Protein AF-A0A1C6UR30-F1 (afdb_monomer_lite)

Radius of gyration: 23.74 Å; chains: 1; bounding box: 32×54×86 Å

Foldseek 3Di:
DDDDDDDDPDPDPVRVVVVVVVVVVVVVVVLVVCVVVLDPPADAPDDAFDKFWWWAFLVVRDTDPDTDQAAAFDGTFIWIATDPPPDDPDDLQKKKKWKAFPSSHTQDIDIDRDRVCRHVDTHTSHNHDTDGFGKMKIWMARDDPNDGNHTRHIDIGTHHD

Sequence (161 aa):
MPDRSEPGEAPTPVLVMRLLGLVAALVLLAAAVVAAVSWPTTPQRSTPLPIRFHAYDPATGRVSETPRSRFQGGQLVPAATVGARTVESGSRESVRARWHDATGYRTNSVDLSGLEELRTNPVPLSATSAAPPGNYQFVLAAVENDQVVEVLAWVHVKIER

pLDDT: mean 79.88, std 14.96, range [45.62, 96.06]

Organism: NCBI:txid47855

Structure (mmCIF, N/CA/C/O backbone):
data_AF-A0A1C6UR30-F1
#
_entry.id   AF-A0A1C6UR30-F1
#
loop_
_atom_site.group_PDB
_atom_site.id
_atom_site.type_symbol
_atom_site.label_atom_id
_atom_site.label_alt_id
_atom_site.label_comp_id
_atom_site.label_asym_id
_atom_site.label_entity_id
_atom_site.label_seq_id
_atom_site.pdbx_PDB_ins_code
_atom_site.Cartn_x
_atom_site.Cartn_y
_atom_site.Cartn_z
_atom_site.occupancy
_atom_site.B_iso_or_equiv
_atom_site.auth_seq_id
_atom_site.auth_comp_id
_atom_site.auth_asym_id
_atom_site.auth_atom_id
_atom_site.pdbx_PDB_model_num
ATOM 1 N N . MET A 1 1 ? -1.647 -32.016 -70.832 1.00 46.44 1 MET A N 1
ATOM 2 C CA . MET A 1 1 ? -0.348 -31.813 -70.155 1.00 46.44 1 MET A CA 1
ATOM 3 C C . MET A 1 1 ? -0.632 -31.145 -68.821 1.00 46.44 1 MET A C 1
ATOM 5 O O . MET A 1 1 ? -1.354 -30.157 -68.849 1.00 46.44 1 MET A O 1
ATOM 9 N N . PRO A 1 2 ? -0.188 -31.701 -67.683 1.00 45.62 2 PRO A N 1
ATOM 10 C CA . PRO A 1 2 ? -0.411 -31.095 -66.376 1.00 45.62 2 PRO A CA 1
ATOM 11 C C . PRO A 1 2 ? 0.610 -29.975 -66.150 1.00 45.62 2 PRO A C 1
ATOM 13 O O . PRO A 1 2 ? 1.811 -30.203 -66.296 1.00 45.62 2 PRO A O 1
ATOM 16 N N . ASP A 1 3 ? 0.120 -28.783 -65.824 1.00 50.50 3 ASP A N 1
ATOM 17 C CA . ASP A 1 3 ? 0.947 -27.668 -65.373 1.00 50.50 3 ASP A CA 1
ATOM 18 C C . ASP A 1 3 ? 1.288 -27.877 -63.892 1.00 50.50 3 ASP A C 1
ATOM 20 O O . ASP A 1 3 ? 0.424 -28.219 -63.078 1.00 50.50 3 ASP A O 1
ATOM 24 N N . ARG A 1 4 ? 2.581 -27.802 -63.578 1.00 53.47 4 ARG A N 1
ATOM 25 C CA . ARG A 1 4 ? 3.147 -28.116 -62.264 1.00 53.47 4 ARG A CA 1
ATOM 26 C C . ARG A 1 4 ? 2.902 -26.942 -61.328 1.00 53.47 4 ARG A C 1
ATOM 28 O O . ARG A 1 4 ? 3.363 -25.840 -61.589 1.00 53.47 4 ARG A O 1
ATOM 35 N N . SER A 1 5 ? 2.286 -27.227 -60.188 1.00 55.66 5 SER A N 1
ATOM 36 C CA . SER A 1 5 ? 2.331 -26.379 -59.001 1.00 55.66 5 SER A CA 1
ATOM 37 C C . SER A 1 5 ? 3.782 -26.011 -58.672 1.00 55.66 5 SER A C 1
ATOM 39 O O . SER A 1 5 ? 4.609 -26.902 -58.455 1.00 55.66 5 SER A O 1
ATOM 41 N N . GLU A 1 6 ? 4.095 -24.717 -58.627 1.00 54.59 6 GLU A N 1
ATOM 42 C CA . GLU A 1 6 ? 5.368 -24.247 -58.086 1.00 54.59 6 GLU A CA 1
ATOM 43 C C . GLU A 1 6 ? 5.458 -24.608 -56.592 1.00 54.59 6 GLU A C 1
ATOM 45 O O . GLU A 1 6 ? 4.493 -24.401 -55.845 1.00 54.59 6 GLU A O 1
ATOM 50 N N . PRO A 1 7 ? 6.586 -25.167 -56.122 1.00 53.34 7 PRO A N 1
ATOM 51 C CA . PRO A 1 7 ? 6.802 -25.365 -54.702 1.00 53.34 7 PRO A CA 1
ATOM 52 C C . PRO A 1 7 ? 7.045 -23.999 -54.060 1.00 53.34 7 PRO A C 1
ATOM 54 O O . PRO A 1 7 ? 8.036 -23.337 -54.358 1.00 53.34 7 PRO A O 1
ATOM 57 N N . GLY A 1 8 ? 6.132 -23.590 -53.175 1.00 53.97 8 GLY A N 1
ATOM 58 C CA . GLY A 1 8 ? 6.298 -22.407 -52.337 1.00 53.97 8 GLY A CA 1
ATOM 59 C C . GLY A 1 8 ? 7.648 -22.458 -51.629 1.00 53.97 8 GLY A C 1
ATOM 60 O O . GLY A 1 8 ? 7.920 -23.374 -50.852 1.00 53.97 8 GLY A O 1
ATOM 61 N N . GLU A 1 9 ? 8.503 -21.497 -51.961 1.00 56.34 9 GLU A N 1
ATOM 62 C CA . GLU A 1 9 ? 9.863 -21.382 -51.463 1.00 56.34 9 GLU A CA 1
ATOM 63 C C . GLU A 1 9 ? 9.824 -21.259 -49.934 1.00 56.34 9 GLU A C 1
ATOM 65 O O . GLU A 1 9 ? 9.361 -20.263 -49.373 1.00 56.34 9 GLU A O 1
ATOM 70 N N . ALA A 1 10 ? 10.240 -22.322 -49.239 1.00 61.56 10 ALA A N 1
ATOM 71 C CA . ALA A 1 10 ? 10.311 -22.310 -47.788 1.00 61.56 10 ALA A CA 1
ATOM 72 C C . ALA A 1 10 ? 11.318 -21.226 -47.366 1.00 61.56 10 ALA A C 1
ATOM 74 O O . ALA A 1 10 ? 12.450 -21.227 -47.864 1.00 61.56 10 ALA A O 1
ATOM 75 N N . PRO A 1 11 ? 10.945 -20.296 -46.466 1.00 58.47 11 PRO A N 1
ATOM 76 C CA . PRO A 1 11 ? 11.826 -19.206 -46.083 1.00 58.47 11 PRO A CA 1
ATOM 77 C C . PRO A 1 11 ? 13.125 -19.777 -45.518 1.00 58.47 11 PRO A C 1
ATOM 79 O O . PRO A 1 11 ? 13.119 -20.614 -44.613 1.00 58.47 11 PRO A O 1
ATOM 82 N N . THR A 1 12 ? 14.249 -19.331 -46.078 1.00 59.41 12 THR A N 1
ATOM 83 C CA . THR A 1 12 ? 15.579 -19.792 -45.676 1.00 59.41 12 THR A CA 1
ATOM 84 C C . THR A 1 12 ? 15.787 -19.592 -44.167 1.00 59.41 12 THR A C 1
ATOM 86 O O . THR A 1 12 ? 15.309 -18.605 -43.597 1.00 59.41 12 THR A O 1
ATOM 89 N N . PRO A 1 13 ? 16.516 -20.493 -43.481 1.00 65.31 13 PRO A N 1
ATOM 90 C CA . PRO A 1 13 ? 16.640 -20.489 -42.017 1.00 65.31 13 PRO A CA 1
ATOM 91 C C . PRO A 1 13 ? 17.178 -19.164 -41.452 1.00 65.31 13 PRO A C 1
ATOM 93 O O . PRO A 1 13 ? 16.820 -18.756 -40.350 1.00 65.31 13 PRO A O 1
ATOM 96 N N . VAL A 1 14 ? 17.973 -18.436 -42.241 1.00 68.94 14 VAL A N 1
ATOM 97 C CA . VAL A 1 14 ? 18.496 -17.106 -41.897 1.00 68.94 14 VAL A CA 1
ATOM 98 C C . VAL A 1 14 ? 17.384 -16.052 -41.821 1.00 68.94 14 VAL A C 1
ATOM 100 O O . VAL A 1 14 ? 17.426 -15.166 -40.967 1.00 68.94 14 VAL A O 1
ATOM 103 N N . LEU A 1 15 ? 16.372 -16.147 -42.686 1.00 69.62 15 LEU A N 1
ATOM 104 C CA . LEU A 1 15 ? 15.250 -15.211 -42.747 1.00 69.62 15 LEU A CA 1
ATOM 105 C C . LEU A 1 15 ? 14.295 -15.417 -41.562 1.00 69.62 15 LEU A C 1
ATOM 107 O O . LEU A 1 15 ? 13.875 -14.444 -40.939 1.00 69.62 15 LEU A O 1
ATOM 111 N N . VAL A 1 16 ? 14.062 -16.675 -41.172 1.00 70.00 16 VAL A N 1
ATOM 112 C CA . VAL A 1 16 ? 13.295 -17.044 -39.967 1.00 70.00 16 VAL A CA 1
ATOM 113 C C . VAL A 1 16 ? 13.993 -16.557 -38.693 1.00 70.00 16 VAL A C 1
ATOM 115 O O . VAL A 1 16 ? 13.359 -15.971 -37.817 1.00 70.00 16 VAL A O 1
ATOM 118 N N . MET A 1 17 ? 15.314 -16.729 -38.603 1.00 71.12 17 MET A N 1
ATOM 119 C CA . MET A 1 17 ? 16.102 -16.319 -37.436 1.00 71.12 17 MET A CA 1
ATOM 120 C C . MET A 1 17 ? 16.178 -14.789 -37.292 1.00 71.12 17 MET A C 1
ATOM 122 O O . MET A 1 17 ? 16.105 -14.268 -36.179 1.00 71.12 17 MET A O 1
ATOM 126 N N . ARG A 1 18 ? 16.238 -14.051 -38.411 1.00 70.00 18 ARG A N 1
ATOM 127 C CA . ARG A 1 18 ? 16.140 -12.579 -38.424 1.00 70.00 18 ARG A CA 1
ATOM 128 C C . ARG A 1 18 ? 14.760 -12.082 -37.994 1.00 70.00 18 ARG A C 1
ATOM 130 O O . ARG A 1 18 ? 14.687 -11.144 -37.206 1.00 70.00 18 ARG A O 1
ATOM 137 N N . LEU A 1 19 ? 13.687 -12.720 -38.464 1.00 73.94 19 LEU A N 1
ATOM 138 C CA . LEU A 1 19 ? 12.316 -12.404 -38.051 1.00 73.94 19 LEU A CA 1
ATOM 139 C C . LEU A 1 19 ? 12.109 -12.641 -36.552 1.00 73.94 19 LEU A C 1
ATOM 141 O O . LEU A 1 19 ? 11.591 -11.765 -35.866 1.00 73.94 19 LEU A O 1
ATOM 145 N N . LEU A 1 20 ? 12.585 -13.771 -36.024 1.00 74.56 20 LEU A N 1
ATOM 146 C CA . LEU A 1 20 ? 12.533 -14.066 -34.589 1.00 74.56 20 LEU A CA 1
ATOM 147 C C . LEU A 1 20 ? 13.324 -13.050 -33.757 1.00 74.56 20 LEU A C 1
ATOM 149 O O . LEU A 1 20 ? 12.820 -12.572 -32.743 1.00 74.56 20 LEU A O 1
ATOM 153 N N . GLY A 1 21 ? 14.527 -12.675 -34.200 1.00 74.06 21 GLY A N 1
ATOM 154 C CA . GLY A 1 21 ? 15.323 -11.642 -33.533 1.00 74.06 21 GLY A CA 1
ATOM 155 C C . GLY A 1 21 ? 14.623 -10.280 -33.507 1.00 74.06 21 GLY A C 1
ATOM 156 O O . GLY A 1 21 ? 14.648 -9.590 -32.490 1.00 74.06 21 GLY A O 1
ATOM 157 N N . LEU A 1 22 ? 13.946 -9.913 -34.597 1.00 82.94 22 LEU A N 1
ATOM 158 C CA . LEU A 1 22 ? 13.224 -8.646 -34.712 1.00 82.94 22 LEU A CA 1
ATOM 159 C C . LEU A 1 22 ? 11.949 -8.628 -33.854 1.00 82.94 22 LEU A C 1
ATOM 161 O O . LEU A 1 22 ? 11.670 -7.627 -33.196 1.00 82.94 22 LEU A O 1
ATOM 165 N N . VAL A 1 23 ? 11.224 -9.748 -33.784 1.00 79.56 23 VAL A N 1
ATOM 166 C CA . VAL A 1 23 ? 10.083 -9.915 -32.867 1.00 79.56 23 VAL A CA 1
ATOM 167 C C . VAL A 1 23 ? 10.544 -9.845 -31.411 1.00 79.56 23 VAL A C 1
ATOM 169 O O . VAL A 1 23 ? 9.945 -9.119 -30.623 1.00 79.56 23 VAL A O 1
ATOM 172 N N . ALA A 1 24 ? 11.635 -10.525 -31.046 1.00 76.56 24 ALA A N 1
ATOM 173 C CA . ALA A 1 24 ? 12.183 -10.462 -29.691 1.00 76.56 24 ALA A CA 1
ATOM 174 C C . ALA A 1 24 ? 12.611 -9.034 -29.309 1.00 76.56 24 ALA A C 1
ATOM 176 O O . ALA A 1 24 ? 12.309 -8.573 -28.208 1.00 76.56 24 ALA A O 1
ATOM 177 N N . ALA A 1 25 ? 13.251 -8.305 -30.228 1.00 74.94 25 ALA A N 1
ATOM 178 C CA . ALA A 1 25 ? 13.618 -6.907 -30.021 1.00 74.94 25 ALA A CA 1
ATOM 179 C C . ALA A 1 25 ? 12.387 -6.004 -29.838 1.00 74.94 25 ALA A C 1
ATOM 181 O O . ALA A 1 25 ? 12.383 -5.167 -28.938 1.00 74.94 25 ALA A O 1
ATOM 182 N N . LEU A 1 26 ? 11.330 -6.199 -30.634 1.00 78.12 26 LEU A N 1
ATOM 183 C CA . LEU A 1 26 ? 10.066 -5.466 -30.493 1.00 78.12 26 LEU A CA 1
ATOM 184 C C . LEU A 1 26 ? 9.377 -5.748 -29.158 1.00 78.12 26 LEU A C 1
ATOM 186 O O . LEU A 1 26 ? 8.891 -4.818 -28.522 1.00 78.12 26 LEU A O 1
ATOM 190 N N . VAL A 1 27 ? 9.365 -7.004 -28.708 1.00 77.00 27 VAL A N 1
ATOM 191 C CA . VAL A 1 27 ? 8.804 -7.377 -27.401 1.00 77.00 27 VAL A CA 1
ATOM 192 C C . VAL A 1 27 ? 9.601 -6.736 -26.266 1.00 77.00 27 VAL A C 1
ATOM 194 O O . VAL A 1 27 ? 9.004 -6.194 -25.339 1.00 77.00 27 VAL A O 1
ATOM 197 N N . LEU A 1 28 ? 10.935 -6.728 -26.350 1.00 69.94 28 LEU A N 1
ATOM 198 C CA . LEU A 1 28 ? 11.789 -6.058 -25.365 1.00 69.94 28 LEU A CA 1
ATOM 199 C C . LEU A 1 28 ? 11.576 -4.539 -25.350 1.00 69.94 28 LEU A C 1
ATOM 201 O O . LEU A 1 28 ? 11.501 -3.948 -24.277 1.00 69.94 28 LEU A O 1
ATOM 205 N N . LEU A 1 29 ? 11.426 -3.912 -26.519 1.00 72.25 29 LEU A N 1
ATOM 206 C CA . LEU A 1 29 ? 11.115 -2.485 -26.637 1.00 72.25 29 LEU A CA 1
ATOM 207 C C . LEU A 1 29 ? 9.734 -2.160 -26.067 1.00 72.25 29 LEU A C 1
ATOM 209 O O . LEU A 1 29 ? 9.604 -1.212 -25.300 1.00 72.25 29 LEU A O 1
ATOM 213 N N . ALA A 1 30 ? 8.718 -2.961 -26.382 1.00 66.50 30 ALA A N 1
ATOM 214 C CA . ALA A 1 30 ? 7.376 -2.789 -25.839 1.00 66.50 30 ALA A CA 1
ATOM 215 C C . ALA A 1 30 ? 7.362 -2.969 -24.313 1.00 66.50 30 ALA A C 1
ATOM 217 O O . ALA A 1 30 ? 6.770 -2.154 -23.612 1.00 66.50 30 ALA A O 1
ATOM 218 N N . ALA A 1 31 ? 8.069 -3.972 -23.784 1.00 60.84 31 ALA A N 1
ATOM 219 C CA . ALA A 1 31 ? 8.225 -4.173 -22.345 1.00 60.84 31 ALA A CA 1
ATOM 220 C C . ALA A 1 31 ? 8.959 -3.001 -21.672 1.00 60.84 31 ALA A C 1
ATOM 222 O O . ALA A 1 31 ? 8.532 -2.545 -20.614 1.00 60.84 31 ALA A O 1
ATOM 223 N N . ALA A 1 32 ? 10.017 -2.473 -22.293 1.00 58.53 32 ALA A N 1
ATOM 224 C CA . ALA A 1 32 ? 10.748 -1.316 -21.784 1.00 58.53 32 ALA A CA 1
ATOM 225 C C . ALA A 1 32 ? 9.895 -0.039 -21.805 1.00 58.53 32 ALA A C 1
ATOM 227 O O . ALA A 1 32 ? 9.929 0.732 -20.850 1.00 58.53 32 ALA A O 1
ATOM 228 N N . VAL A 1 33 ? 9.090 0.166 -22.852 1.00 57.97 33 VAL A N 1
ATOM 229 C CA . VAL A 1 33 ? 8.145 1.285 -22.929 1.00 57.97 33 VAL A CA 1
ATOM 230 C C . VAL A 1 33 ? 7.079 1.142 -21.852 1.00 57.97 33 VAL A C 1
ATOM 232 O O . VAL A 1 33 ? 6.911 2.069 -21.074 1.00 57.97 33 VAL A O 1
ATOM 235 N N . VAL A 1 34 ? 6.422 -0.017 -21.732 1.00 58.25 34 VAL A N 1
ATOM 236 C CA . VAL A 1 34 ? 5.422 -0.270 -20.680 1.00 58.25 34 VAL A CA 1
ATOM 237 C C . VAL A 1 34 ? 6.022 -0.033 -19.297 1.00 58.25 34 VAL A C 1
ATOM 239 O O . VAL A 1 34 ? 5.399 0.659 -18.497 1.00 58.25 34 VAL A O 1
ATOM 242 N N . ALA A 1 35 ? 7.240 -0.513 -19.036 1.00 56.69 35 ALA A N 1
ATOM 243 C CA . ALA A 1 35 ? 7.962 -0.252 -17.793 1.00 56.69 35 ALA A CA 1
ATOM 244 C C . ALA A 1 35 ? 8.285 1.240 -17.598 1.00 56.69 35 ALA A C 1
ATOM 246 O O . ALA A 1 35 ? 8.209 1.732 -16.485 1.00 56.69 35 ALA A O 1
ATOM 247 N N . ALA A 1 36 ? 8.598 1.993 -18.651 1.00 54.44 36 ALA A N 1
ATOM 248 C CA . ALA A 1 36 ? 8.883 3.422 -18.539 1.00 54.44 36 ALA A CA 1
ATOM 249 C C . ALA A 1 36 ? 7.625 4.273 -18.274 1.00 54.44 36 ALA A C 1
ATOM 251 O O . ALA A 1 36 ? 7.687 5.195 -17.468 1.00 54.44 36 ALA A O 1
ATOM 252 N N . VAL A 1 37 ? 6.481 3.972 -18.907 1.00 54.16 37 VAL A N 1
ATOM 253 C CA . VAL A 1 37 ? 5.220 4.725 -18.693 1.00 54.16 37 VAL A CA 1
ATOM 254 C C . VAL A 1 37 ? 4.439 4.291 -17.455 1.00 54.16 37 VAL A C 1
ATOM 256 O O . VAL A 1 37 ? 3.619 5.058 -16.958 1.00 54.16 37 VAL A O 1
ATOM 259 N N . SER A 1 38 ? 4.668 3.085 -16.936 1.00 52.53 38 SER A N 1
ATOM 260 C CA . SER A 1 38 ? 4.037 2.651 -15.679 1.00 52.53 38 SER A CA 1
ATOM 261 C C . SER A 1 38 ? 4.704 3.247 -14.439 1.00 52.53 38 SER A C 1
ATOM 263 O O . SER A 1 38 ? 4.151 3.157 -13.342 1.00 52.53 38 SER A O 1
ATOM 265 N N . TRP A 1 39 ? 5.848 3.909 -14.611 1.00 53.09 39 TRP A N 1
ATOM 266 C CA . TRP A 1 39 ? 6.539 4.609 -13.545 1.00 53.09 39 TRP A CA 1
ATOM 267 C C . TRP A 1 39 ? 6.217 6.097 -13.601 1.00 53.09 39 TRP A C 1
ATOM 269 O O . TRP A 1 39 ? 6.405 6.727 -14.642 1.00 53.09 39 TRP A O 1
ATOM 279 N N . PRO A 1 40 ? 5.760 6.709 -12.497 1.00 50.97 40 PRO A N 1
ATOM 280 C CA . PRO A 1 40 ? 5.688 8.153 -12.451 1.00 50.97 40 PRO A CA 1
ATOM 281 C C . PRO A 1 40 ? 7.119 8.681 -12.595 1.00 50.97 40 PRO A C 1
ATOM 283 O O . PRO A 1 40 ? 7.950 8.491 -11.711 1.00 50.97 40 PRO A O 1
ATOM 286 N N . THR A 1 41 ? 7.408 9.394 -13.683 1.00 57.22 41 THR A N 1
ATOM 287 C CA . THR A 1 41 ? 8.633 10.197 -13.875 1.00 57.22 41 THR A CA 1
ATOM 288 C C . THR A 1 41 ? 8.726 11.369 -12.886 1.00 57.22 41 THR A C 1
ATOM 290 O O . THR A 1 41 ? 9.458 12.334 -13.104 1.00 57.22 41 THR A O 1
ATOM 293 N N . THR A 1 42 ? 7.949 11.322 -11.806 1.00 62.41 42 THR A N 1
ATOM 294 C CA . THR A 1 42 ? 7.831 12.365 -10.808 1.00 62.41 42 THR A CA 1
ATOM 295 C C . THR A 1 42 ? 9.002 12.242 -9.834 1.00 62.41 42 THR A C 1
ATOM 297 O O . THR A 1 42 ? 9.126 11.226 -9.148 1.00 62.41 42 THR A O 1
ATOM 300 N N . PRO A 1 43 ? 9.872 13.259 -9.742 1.00 61.00 43 PRO A N 1
ATOM 301 C CA . PRO A 1 43 ? 10.982 13.230 -8.805 1.00 61.00 43 PRO A CA 1
ATOM 302 C C . PRO A 1 43 ? 10.462 13.206 -7.364 1.00 61.00 43 PRO A C 1
ATOM 304 O O . PRO A 1 43 ? 9.547 13.950 -7.002 1.00 61.00 43 PRO A O 1
ATOM 307 N N . GLN A 1 44 ? 11.085 12.383 -6.524 1.00 66.69 44 GLN A N 1
ATOM 308 C CA . GLN A 1 44 ? 10.949 12.484 -5.076 1.00 66.69 44 GLN A CA 1
ATOM 309 C C . GLN A 1 44 ? 11.712 13.735 -4.621 1.00 66.69 44 GLN A C 1
ATOM 311 O O . GLN A 1 44 ? 12.940 13.766 -4.689 1.00 66.69 44 GLN A O 1
ATOM 316 N N . ARG A 1 45 ? 10.993 14.799 -4.237 1.00 61.03 45 ARG A N 1
ATOM 317 C CA . ARG A 1 45 ? 11.599 16.083 -3.826 1.00 61.03 45 ARG A CA 1
ATOM 318 C C . ARG A 1 45 ? 11.717 16.224 -2.304 1.00 61.03 45 ARG A C 1
ATOM 320 O O . ARG A 1 45 ? 12.538 17.008 -1.838 1.00 61.03 45 ARG A O 1
ATOM 327 N N . SER A 1 46 ? 10.947 15.446 -1.543 1.00 62.81 46 SER A N 1
ATOM 328 C CA . SER A 1 46 ? 10.923 15.438 -0.078 1.00 62.81 46 SER A CA 1
ATOM 329 C C . SER A 1 46 ? 11.687 14.257 0.516 1.00 62.81 46 SER A C 1
ATOM 331 O O . SER A 1 46 ? 11.807 13.191 -0.093 1.00 62.81 46 SER A O 1
ATOM 333 N N . THR A 1 47 ? 12.121 14.419 1.768 1.00 69.44 47 THR A N 1
ATOM 334 C CA . THR A 1 47 ? 12.564 13.305 2.615 1.00 69.44 47 THR A CA 1
ATOM 335 C C . THR A 1 47 ? 11.486 12.210 2.634 1.00 69.44 47 THR A C 1
ATOM 337 O O . THR A 1 47 ? 10.328 12.533 2.913 1.00 69.44 47 THR A O 1
ATOM 340 N N . PRO A 1 48 ? 11.830 10.933 2.365 1.00 72.19 48 PRO A N 1
ATOM 341 C CA . PRO A 1 48 ? 10.858 9.847 2.357 1.00 72.19 48 PRO A CA 1
ATOM 342 C C . PRO A 1 48 ? 10.081 9.771 3.674 1.00 72.19 48 PRO A C 1
ATOM 344 O O . PRO A 1 48 ? 10.679 9.723 4.753 1.00 72.19 48 PRO A O 1
ATOM 347 N N . LEU A 1 49 ? 8.750 9.727 3.590 1.00 84.06 49 LEU A N 1
ATOM 348 C CA . LEU A 1 49 ? 7.915 9.573 4.779 1.00 84.06 49 LEU A CA 1
ATOM 349 C C . LEU A 1 49 ? 8.042 8.158 5.367 1.00 84.06 49 LEU A C 1
ATOM 351 O O . LEU A 1 49 ? 8.047 7.177 4.617 1.00 84.06 49 LEU A O 1
ATOM 355 N N . PRO A 1 50 ? 8.106 8.012 6.705 1.00 88.00 50 PRO A N 1
ATOM 356 C CA . PRO A 1 50 ? 8.189 6.704 7.338 1.00 88.00 50 PRO A CA 1
ATOM 357 C C . PRO A 1 50 ? 6.857 5.960 7.193 1.00 88.00 50 PRO A C 1
ATOM 359 O O . PRO A 1 50 ? 5.886 6.288 7.875 1.00 88.00 50 PRO A O 1
ATOM 362 N N . ILE A 1 51 ? 6.813 4.936 6.341 1.00 91.62 51 ILE A N 1
ATOM 363 C CA . ILE A 1 51 ? 5.647 4.055 6.199 1.00 91.62 51 ILE A CA 1
ATOM 364 C C . ILE A 1 51 ? 5.726 2.911 7.207 1.00 91.62 51 ILE A C 1
ATOM 366 O O . ILE A 1 51 ? 6.785 2.322 7.429 1.00 91.62 51 ILE A O 1
ATOM 370 N N . ARG A 1 52 ? 4.588 2.588 7.819 1.00 93.62 52 ARG A N 1
ATOM 371 C CA . ARG A 1 52 ? 4.409 1.417 8.680 1.00 93.62 52 ARG A CA 1
ATOM 372 C C . ARG A 1 52 ? 3.323 0.534 8.100 1.00 93.62 52 ARG A C 1
ATOM 374 O O . ARG A 1 52 ? 2.309 1.041 7.625 1.00 93.62 52 ARG A O 1
ATOM 381 N N . PHE A 1 53 ? 3.521 -0.774 8.187 1.00 94.88 53 PHE A N 1
ATOM 382 C CA . PHE A 1 53 ? 2.531 -1.741 7.742 1.00 94.88 53 PHE A CA 1
ATOM 383 C C . PHE A 1 53 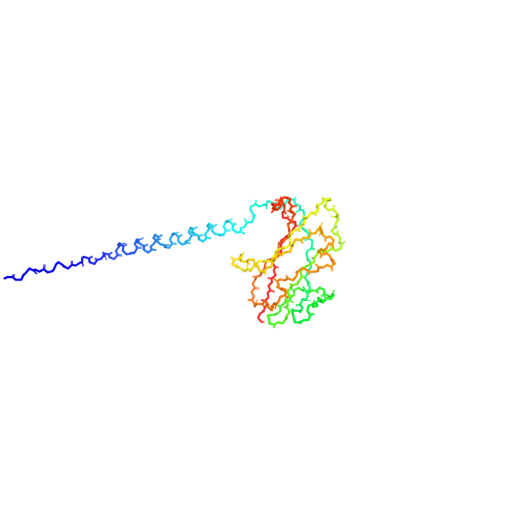? 1.848 -2.408 8.925 1.00 94.88 53 PHE A C 1
ATOM 385 O O . PHE A 1 53 ? 2.476 -2.682 9.943 1.00 94.88 53 PHE A O 1
ATOM 392 N N . HIS A 1 54 ? 0.570 -2.697 8.752 1.00 94.69 54 HIS A N 1
ATOM 393 C CA . HIS A 1 54 ? -0.280 -3.438 9.673 1.00 94.69 54 HIS A CA 1
ATOM 394 C C . HIS A 1 54 ? -0.889 -4.625 8.938 1.00 94.69 54 HIS A C 1
ATOM 396 O O . HIS A 1 54 ? -0.907 -4.656 7.708 1.00 94.69 54 HIS A O 1
ATOM 402 N N . ALA A 1 55 ? -1.387 -5.608 9.680 1.00 94.19 55 ALA A N 1
ATOM 403 C CA . ALA A 1 55 ? -2.163 -6.689 9.087 1.00 94.19 55 ALA A CA 1
ATOM 404 C C . ALA A 1 55 ? -3.619 -6.258 8.911 1.00 94.19 55 ALA A C 1
ATOM 406 O O . ALA A 1 55 ? -4.265 -5.904 9.892 1.00 94.19 55 ALA A O 1
ATOM 407 N N . TYR A 1 56 ? -4.119 -6.316 7.683 1.00 94.56 56 TYR A N 1
ATOM 408 C CA . TYR A 1 56 ? -5.531 -6.175 7.359 1.00 94.56 56 TYR A CA 1
ATOM 409 C C . TYR A 1 56 ? -6.131 -7.544 7.064 1.00 94.56 56 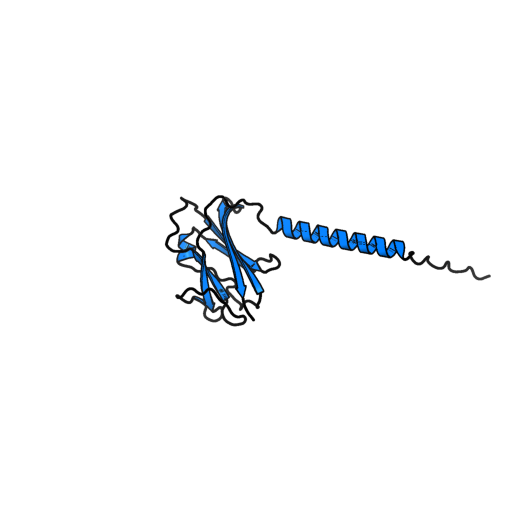TYR A C 1
ATOM 411 O O . TYR A 1 56 ? -5.569 -8.327 6.293 1.00 94.56 56 TYR A O 1
ATOM 419 N N . ASP A 1 57 ? -7.264 -7.817 7.695 1.00 92.50 57 ASP A N 1
ATOM 420 C CA . ASP A 1 57 ? -8.080 -8.992 7.440 1.00 92.50 57 ASP A CA 1
ATOM 421 C C . ASP A 1 57 ? -9.228 -8.610 6.488 1.00 92.50 57 ASP A C 1
ATOM 423 O O . ASP A 1 57 ? -10.174 -7.942 6.918 1.00 92.50 57 ASP A O 1
ATOM 427 N N . PRO A 1 58 ? -9.179 -9.026 5.208 1.00 90.25 58 PRO A N 1
ATOM 428 C CA . PRO A 1 58 ? -10.228 -8.714 4.242 1.00 90.25 58 PRO A CA 1
ATOM 429 C C . PRO A 1 58 ? -11.559 -9.415 4.552 1.00 90.25 58 PRO A C 1
ATOM 431 O O . PRO A 1 58 ? -12.593 -8.970 4.065 1.00 90.25 58 PRO A O 1
ATOM 434 N N . ALA A 1 59 ? -11.571 -10.483 5.361 1.00 89.69 59 ALA A N 1
ATOM 435 C CA . ALA A 1 59 ? -12.807 -11.172 5.731 1.00 89.69 59 ALA A CA 1
ATOM 436 C C . ALA A 1 59 ? -13.610 -10.395 6.783 1.00 89.69 59 ALA A C 1
ATOM 438 O O . ALA A 1 59 ? -14.840 -10.434 6.777 1.00 89.69 59 ALA A O 1
ATOM 439 N N . THR A 1 60 ? -12.926 -9.687 7.687 1.00 90.81 60 THR A N 1
ATOM 440 C CA . THR A 1 60 ? -13.564 -8.917 8.769 1.00 90.81 60 THR A CA 1
ATOM 441 C C . THR A 1 60 ? -13.493 -7.404 8.574 1.00 90.81 60 THR A C 1
ATOM 443 O O . THR A 1 60 ? -14.149 -6.664 9.307 1.00 90.81 60 THR A O 1
ATOM 446 N N . GLY A 1 61 ? -12.700 -6.929 7.611 1.00 90.12 61 GLY A N 1
ATOM 447 C CA . GLY A 1 61 ? -12.454 -5.509 7.372 1.00 90.12 61 GLY A CA 1
ATOM 448 C C . GLY A 1 61 ? -11.643 -4.832 8.479 1.00 90.12 61 GLY A C 1
ATOM 449 O O . GLY A 1 61 ? -11.686 -3.609 8.603 1.00 90.12 61 GLY A O 1
ATOM 450 N N . ARG A 1 62 ? -10.932 -5.599 9.315 1.00 91.81 62 ARG A N 1
ATOM 451 C CA . ARG A 1 62 ? -10.216 -5.080 10.489 1.00 91.81 62 ARG A CA 1
ATOM 452 C C . ARG A 1 62 ? -8.725 -4.938 10.234 1.00 91.81 62 ARG A C 1
ATOM 454 O O . ARG A 1 62 ? -8.114 -5.765 9.561 1.00 91.81 62 ARG A O 1
ATOM 461 N N . VAL A 1 63 ? -8.134 -3.913 10.842 1.00 92.75 63 VAL A N 1
ATOM 462 C CA . VAL A 1 63 ? -6.685 -3.703 10.866 1.00 92.75 63 VAL A CA 1
ATOM 463 C C . VAL A 1 63 ? -6.150 -4.016 12.262 1.00 92.75 63 VAL A C 1
ATOM 465 O O . VAL A 1 63 ? -6.706 -3.579 13.265 1.00 92.75 63 VAL A O 1
ATOM 468 N N . SER A 1 64 ? -5.063 -4.777 12.325 1.00 92.31 64 SER A N 1
ATOM 469 C CA . SER A 1 64 ? -4.286 -5.004 13.544 1.00 92.31 64 SER A CA 1
ATOM 470 C C . SER A 1 64 ? -3.647 -3.702 14.019 1.00 92.31 64 SER A C 1
ATOM 472 O O . SER A 1 64 ? -2.936 -3.061 13.255 1.00 92.31 64 SER A O 1
ATOM 474 N N . GLU A 1 65 ? -3.796 -3.372 15.299 1.00 87.00 65 GLU A N 1
ATOM 475 C CA . GLU A 1 65 ? -3.178 -2.179 15.902 1.00 87.00 65 GLU A CA 1
ATOM 476 C C . GLU A 1 65 ? -1.646 -2.266 15.979 1.00 87.00 65 GLU A C 1
ATOM 478 O O . GLU A 1 65 ? -0.950 -1.252 16.038 1.00 87.00 65 GLU A O 1
ATOM 483 N N . THR A 1 66 ? -1.101 -3.486 15.997 1.00 89.00 66 THR A N 1
ATOM 484 C CA . THR A 1 66 ? 0.346 -3.708 16.064 1.00 89.00 66 THR A CA 1
ATOM 485 C C . THR A 1 66 ? 0.955 -3.718 14.659 1.00 89.00 66 THR A C 1
ATOM 487 O O . THR A 1 66 ? 0.575 -4.579 13.851 1.00 89.00 66 THR A O 1
ATOM 490 N N . PRO A 1 67 ? 1.945 -2.844 14.375 1.00 90.88 67 PRO A N 1
ATOM 491 C CA . PRO A 1 67 ? 2.672 -2.872 13.117 1.00 90.88 67 PRO A CA 1
ATOM 492 C C . PRO A 1 67 ? 3.410 -4.195 12.900 1.00 90.88 67 PRO A C 1
ATOM 494 O O . PRO A 1 67 ? 3.957 -4.791 13.830 1.00 90.88 67 PRO A O 1
ATOM 497 N N . ARG A 1 68 ? 3.485 -4.627 11.644 1.00 91.19 68 ARG A N 1
ATOM 498 C CA . ARG A 1 68 ? 4.176 -5.840 11.205 1.00 91.19 68 ARG A CA 1
ATOM 499 C C . ARG A 1 68 ? 5.074 -5.552 10.012 1.00 91.19 68 ARG A C 1
ATOM 501 O O . ARG A 1 68 ? 4.758 -4.736 9.157 1.00 91.19 68 ARG A O 1
ATOM 508 N N . SER A 1 69 ? 6.197 -6.259 9.948 1.00 87.19 69 SER A N 1
ATOM 509 C CA . SER A 1 69 ? 7.161 -6.177 8.843 1.00 87.19 69 SER A CA 1
ATOM 510 C C . SER A 1 69 ? 7.165 -7.414 7.945 1.00 87.19 69 SER A C 1
ATOM 512 O O . SER A 1 69 ? 7.786 -7.391 6.886 1.00 87.19 69 SER A O 1
ATOM 514 N N . ARG A 1 70 ? 6.487 -8.492 8.357 1.00 89.69 70 ARG A N 1
ATOM 515 C CA . ARG A 1 70 ? 6.401 -9.755 7.618 1.00 89.69 70 ARG A CA 1
ATOM 516 C C . ARG A 1 70 ? 4.950 -10.168 7.437 1.00 89.69 70 ARG A C 1
ATOM 518 O O . ARG A 1 70 ? 4.152 -10.066 8.370 1.00 89.69 70 ARG A O 1
ATOM 525 N N . PHE A 1 71 ? 4.651 -10.652 6.239 1.00 91.88 71 PHE A N 1
ATOM 526 C CA . PHE A 1 71 ? 3.324 -11.067 5.807 1.00 91.88 71 PHE A CA 1
ATOM 527 C C . PHE A 1 71 ? 3.445 -12.421 5.122 1.00 91.88 71 PHE A C 1
ATOM 529 O O . PHE A 1 71 ? 4.357 -12.612 4.325 1.00 91.88 71 PHE A O 1
ATOM 536 N N . GLN A 1 72 ? 2.538 -13.339 5.436 1.00 88.94 72 GLN A N 1
ATOM 537 C CA . GLN A 1 72 ? 2.431 -14.648 4.793 1.00 88.94 72 GLN A CA 1
ATOM 538 C C . GLN A 1 72 ? 1.176 -14.670 3.926 1.00 88.94 72 GLN A C 1
ATOM 540 O O . GLN A 1 72 ? 0.168 -14.048 4.272 1.00 88.94 72 GLN A O 1
ATOM 545 N N . GLY A 1 73 ? 1.251 -15.354 2.789 1.00 81.44 73 GLY A N 1
ATOM 546 C CA . GLY A 1 73 ? 0.146 -15.443 1.848 1.00 81.44 73 GLY A CA 1
ATOM 547 C C . GLY A 1 73 ? -1.086 -16.121 2.444 1.00 81.44 73 GLY A C 1
ATOM 548 O O . GLY A 1 73 ? -0.995 -17.005 3.290 1.00 81.44 73 GLY A O 1
ATOM 549 N N . GLY A 1 74 ? -2.258 -15.722 1.949 1.00 71.56 74 GLY A N 1
ATOM 550 C CA . GLY A 1 74 ? -3.495 -16.485 2.126 1.00 71.56 74 GLY A CA 1
ATOM 551 C C . GLY A 1 74 ? -4.421 -16.073 3.272 1.00 71.56 74 GLY A C 1
ATOM 552 O O . GLY A 1 74 ? -5.523 -16.607 3.324 1.00 71.56 74 GLY A O 1
ATOM 553 N N . GLN A 1 75 ? -4.055 -15.128 4.148 1.00 73.38 75 GLN A N 1
ATOM 554 C CA . GLN A 1 75 ? -4.969 -14.683 5.221 1.00 73.38 75 GLN A CA 1
ATOM 555 C C . GLN A 1 75 ? -4.948 -13.179 5.497 1.00 73.38 75 GLN A C 1
ATOM 557 O O . GLN A 1 75 ? -6.000 -12.550 5.514 1.00 73.38 75 GLN A O 1
ATOM 562 N N . LEU A 1 76 ? -3.772 -12.589 5.700 1.00 87.44 76 LEU A N 1
ATOM 563 C CA . LEU A 1 76 ? -3.643 -11.182 6.078 1.00 87.44 76 LEU A CA 1
ATOM 564 C C . LEU A 1 76 ? -2.879 -10.431 5.001 1.00 87.44 76 LEU A C 1
ATOM 566 O O . LEU A 1 76 ? -1.850 -10.908 4.522 1.00 87.44 76 LEU A O 1
ATOM 570 N N . VAL A 1 77 ? -3.353 -9.241 4.652 1.00 92.75 77 VAL A N 1
ATOM 571 C CA . VAL A 1 77 ? -2.677 -8.387 3.675 1.00 92.75 77 VAL A CA 1
ATOM 572 C C . VAL A 1 77 ? -2.049 -7.173 4.355 1.00 92.75 77 VAL A C 1
ATOM 574 O O . VAL A 1 77 ? -2.554 -6.698 5.373 1.00 92.75 77 VAL A O 1
ATOM 577 N N . PRO A 1 78 ? -0.933 -6.658 3.823 1.00 95.44 78 PRO A N 1
ATOM 578 C CA . PRO A 1 78 ? -0.356 -5.406 4.285 1.00 95.44 78 PRO A CA 1
ATOM 579 C C . PRO A 1 78 ? -1.350 -4.246 4.164 1.00 95.44 78 PRO A C 1
ATOM 581 O O . PRO A 1 78 ? -1.963 -4.064 3.114 1.00 95.44 78 PRO A O 1
ATOM 584 N N . ALA A 1 79 ? -1.453 -3.423 5.205 1.00 96.06 79 ALA A N 1
ATOM 585 C CA . ALA A 1 79 ? -2.097 -2.113 5.162 1.00 96.06 79 ALA A CA 1
ATOM 586 C C . ALA A 1 79 ? -1.133 -1.022 5.613 1.00 96.06 79 ALA A C 1
ATOM 588 O O . ALA A 1 79 ? -0.516 -1.129 6.672 1.00 96.06 79 ALA A O 1
ATOM 589 N N . ALA A 1 80 ? -0.972 0.005 4.786 1.00 95.56 80 ALA A N 1
ATOM 590 C CA . ALA A 1 80 ? 0.018 1.051 4.983 1.00 95.56 80 ALA A CA 1
ATOM 591 C C . ALA A 1 80 ? -0.547 2.220 5.794 1.00 95.56 80 ALA A C 1
ATOM 593 O O . ALA A 1 80 ? -1.673 2.653 5.581 1.00 95.56 80 ALA A O 1
ATOM 594 N N . THR A 1 81 ? 0.284 2.756 6.680 1.00 93.75 81 THR A N 1
ATOM 595 C CA . THR A 1 81 ? 0.070 4.006 7.423 1.00 93.75 81 THR A CA 1
ATOM 596 C C . THR A 1 81 ? 1.334 4.849 7.360 1.00 93.75 81 THR A C 1
ATOM 598 O O . THR A 1 81 ? 2.424 4.325 7.112 1.00 93.75 81 THR A O 1
ATOM 601 N N . VAL A 1 82 ? 1.219 6.146 7.635 1.00 89.81 82 VAL A N 1
ATOM 602 C CA . VAL A 1 82 ? 2.379 7.025 7.829 1.00 89.81 82 VAL A CA 1
ATOM 603 C C . VAL A 1 82 ? 2.691 7.194 9.321 1.00 89.81 82 VAL A C 1
ATOM 605 O O . VAL A 1 82 ? 1.803 7.241 10.168 1.00 89.81 82 VAL A O 1
ATOM 608 N N . GLY A 1 83 ? 3.976 7.231 9.675 1.00 79.06 83 GLY A N 1
ATOM 609 C CA . GLY A 1 83 ? 4.436 7.315 11.059 1.00 79.06 83 GLY A CA 1
ATOM 610 C C . GLY A 1 83 ? 4.122 8.650 11.749 1.00 79.06 83 GLY A C 1
ATOM 611 O O . GLY A 1 83 ? 4.170 9.714 11.142 1.00 79.06 83 GLY A O 1
ATOM 612 N N . ALA A 1 84 ? 3.905 8.587 13.069 1.00 60.12 84 ALA A N 1
ATOM 613 C CA . ALA A 1 84 ? 3.449 9.697 13.915 1.00 60.12 84 ALA A CA 1
ATOM 614 C C . ALA A 1 84 ? 4.356 10.953 13.952 1.00 60.12 84 ALA A C 1
ATOM 616 O O . ALA A 1 84 ? 3.895 12.026 14.326 1.00 60.12 84 ALA A O 1
ATOM 617 N N . ARG A 1 85 ? 5.637 10.850 13.567 1.00 59.34 85 ARG A N 1
ATOM 618 C CA . ARG A 1 85 ? 6.613 11.96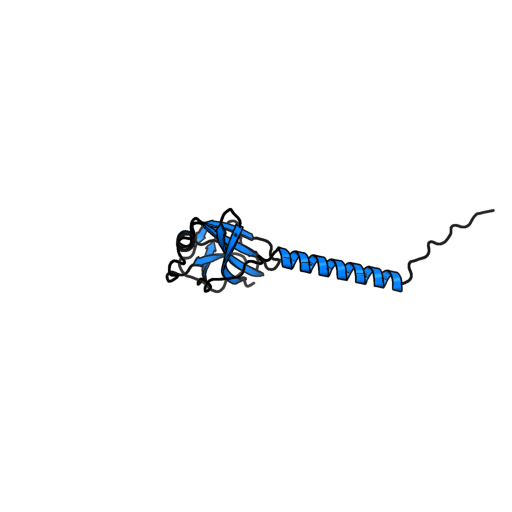0 13.635 1.00 59.34 85 ARG A CA 1
ATOM 619 C C . ARG A 1 85 ? 6.827 12.700 12.318 1.00 59.34 85 ARG A C 1
ATOM 621 O O . ARG A 1 85 ? 7.743 13.511 12.222 1.00 59.34 85 ARG A O 1
ATOM 628 N N . THR A 1 86 ? 6.015 12.423 11.307 1.00 57.25 86 THR A N 1
ATOM 629 C CA . THR A 1 86 ? 6.057 13.183 10.063 1.00 57.25 86 THR A CA 1
ATOM 630 C C . THR A 1 86 ? 5.589 14.607 10.349 1.00 57.25 86 THR A C 1
ATOM 632 O O . THR A 1 86 ? 4.401 14.827 10.581 1.00 57.25 86 THR A O 1
ATOM 635 N N . VAL A 1 87 ? 6.536 15.543 10.421 1.00 49.88 87 VAL A N 1
ATOM 636 C CA . VAL A 1 87 ? 6.269 16.982 10.512 1.00 49.88 87 VAL A CA 1
ATOM 637 C C . VAL A 1 87 ? 5.531 17.388 9.243 1.00 49.88 87 VAL A C 1
ATOM 639 O O . VAL A 1 87 ? 5.900 16.923 8.164 1.00 49.88 87 VAL A O 1
ATOM 642 N N . GLU A 1 88 ? 4.482 18.197 9.396 1.00 56.34 88 GLU A N 1
ATOM 643 C CA . GLU A 1 88 ? 3.674 18.774 8.321 1.00 56.34 88 GLU A CA 1
ATOM 644 C C . GLU A 1 88 ? 4.571 19.274 7.179 1.00 56.34 88 GLU A C 1
ATOM 646 O O . GLU A 1 88 ? 5.127 20.370 7.217 1.00 56.34 88 GLU A O 1
ATOM 651 N N . SER A 1 89 ? 4.738 18.452 6.142 1.00 48.47 89 SER A N 1
ATOM 652 C CA . SER A 1 89 ? 5.177 18.947 4.845 1.00 48.47 89 SER A CA 1
ATOM 653 C C . SER A 1 89 ? 3.971 19.721 4.332 1.00 48.47 89 SER A C 1
ATOM 655 O O . SER A 1 89 ? 2.949 19.116 4.011 1.00 48.47 89 SER A O 1
ATOM 657 N N . GLY A 1 90 ? 4.042 21.045 4.479 1.00 48.94 90 GLY A N 1
ATOM 658 C CA . GLY A 1 90 ? 2.886 21.927 4.593 1.00 48.94 90 GLY A CA 1
ATOM 659 C C . GLY A 1 90 ? 1.758 21.679 3.595 1.00 48.94 90 GLY A C 1
ATOM 660 O O . GLY A 1 90 ? 1.999 21.360 2.438 1.00 48.94 90 GLY A O 1
ATOM 661 N N . SER A 1 91 ? 0.524 21.895 4.060 1.00 50.34 91 SER A N 1
ATOM 662 C CA . SER A 1 91 ? -0.612 22.336 3.235 1.00 50.34 91 SER A CA 1
ATOM 663 C C . SER A 1 91 ? -0.903 21.532 1.953 1.00 50.34 91 SER A C 1
ATOM 665 O O . SER A 1 91 ? -1.451 22.077 0.997 1.00 50.34 91 SER A O 1
ATOM 667 N N . ARG A 1 92 ? -0.542 20.249 1.866 1.00 60.97 92 ARG A N 1
ATOM 668 C CA . ARG A 1 92 ? -0.906 19.437 0.698 1.00 60.97 92 ARG A CA 1
ATOM 669 C C . ARG A 1 92 ? -2.308 18.889 0.893 1.00 60.97 92 ARG A C 1
ATOM 671 O O . ARG A 1 92 ? -2.498 17.915 1.613 1.00 60.97 92 ARG A O 1
ATOM 678 N N . GLU A 1 93 ? -3.259 19.562 0.252 1.00 67.88 93 GLU A N 1
ATOM 679 C CA . GLU A 1 93 ? -4.707 19.345 0.374 1.00 67.88 93 GLU A CA 1
ATOM 680 C C . GLU A 1 93 ? -5.186 17.999 -0.186 1.00 67.88 93 GLU A C 1
ATOM 682 O O . GLU A 1 93 ? -6.313 17.592 0.078 1.00 67.88 93 GLU A O 1
ATOM 687 N N . SER A 1 94 ? -4.353 17.284 -0.951 1.00 87.38 94 SER A N 1
ATOM 688 C CA . SER A 1 94 ? -4.683 15.924 -1.365 1.00 87.38 94 SER A CA 1
ATOM 689 C C . SER A 1 94 ? -3.450 15.050 -1.561 1.00 87.38 94 SER A C 1
ATOM 691 O O . SER A 1 94 ? -2.417 15.467 -2.103 1.00 87.38 94 SER A O 1
ATOM 693 N N . VAL A 1 95 ? -3.559 13.807 -1.104 1.00 90.69 95 VAL A N 1
ATOM 694 C CA . VAL A 1 95 ? -2.557 12.769 -1.327 1.00 90.69 95 VAL A CA 1
ATOM 695 C C . VAL A 1 95 ? -3.231 11.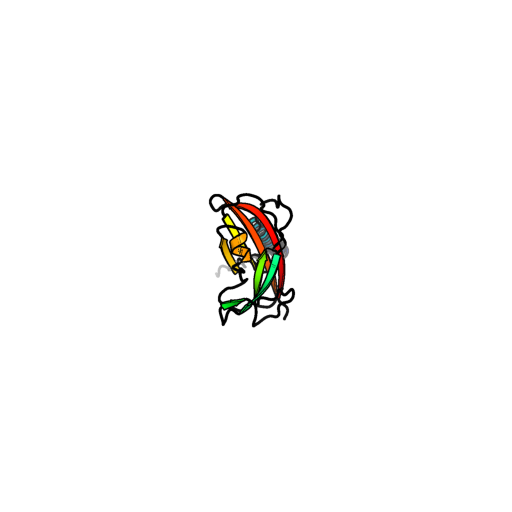517 -1.860 1.00 90.69 95 VAL A C 1
ATOM 697 O O . VAL A 1 95 ? -4.397 11.249 -1.598 1.00 90.69 95 VAL A O 1
ATOM 700 N N . ARG A 1 96 ? -2.484 10.726 -2.615 1.00 93.50 96 ARG A N 1
ATOM 701 C CA . ARG A 1 96 ? -2.959 9.489 -3.219 1.00 93.50 96 ARG A CA 1
ATOM 702 C C . ARG A 1 96 ? -2.060 8.344 -2.803 1.00 93.50 96 ARG A C 1
ATOM 704 O O . ARG A 1 96 ? -0.851 8.371 -3.046 1.00 93.50 96 ARG A O 1
ATOM 711 N N . ALA A 1 97 ? -2.668 7.340 -2.189 1.00 94.56 97 ALA A N 1
ATOM 712 C CA . ALA A 1 97 ? -2.030 6.095 -1.801 1.00 94.56 97 ALA A CA 1
ATOM 713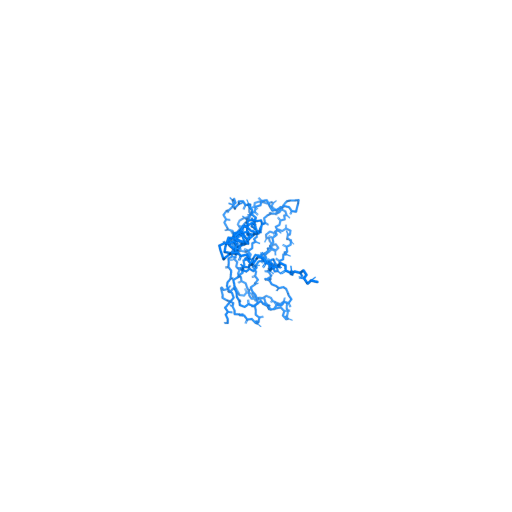 C C . ALA A 1 97 ? -2.315 5.033 -2.867 1.00 94.56 97 ALA A C 1
ATOM 715 O O . ALA A 1 97 ? -3.469 4.796 -3.221 1.00 94.56 97 ALA A O 1
ATOM 716 N N . ARG A 1 98 ? -1.275 4.390 -3.395 1.00 95.12 98 ARG A N 1
ATOM 717 C CA . ARG A 1 98 ? -1.384 3.348 -4.422 1.00 95.12 98 ARG A CA 1
ATOM 718 C C . ARG A 1 98 ? -0.614 2.107 -4.023 1.00 95.12 98 ARG A C 1
ATOM 720 O O . ARG A 1 98 ? 0.482 2.192 -3.474 1.00 95.12 98 ARG A O 1
ATOM 727 N N . TRP A 1 99 ? -1.181 0.965 -4.376 1.00 95.62 99 TRP A N 1
ATOM 728 C CA . TRP A 1 99 ? -0.526 -0.327 -4.311 1.00 95.62 99 TRP A CA 1
ATOM 729 C C . TRP A 1 99 ? -0.346 -0.892 -5.711 1.00 95.62 99 TRP A C 1
ATOM 731 O O . TRP A 1 99 ? -1.264 -0.835 -6.531 1.00 95.62 99 TRP A O 1
ATOM 741 N N . HIS A 1 100 ? 0.833 -1.445 -5.963 1.00 93.62 100 HIS A N 1
ATOM 742 C CA . HIS A 1 100 ? 1.184 -2.113 -7.207 1.00 93.62 100 HIS A CA 1
ATOM 743 C C . HIS A 1 100 ? 1.754 -3.501 -6.919 1.00 93.62 100 HIS A C 1
ATOM 745 O O . HIS A 1 100 ? 2.424 -3.707 -5.904 1.00 93.62 100 HIS A O 1
ATOM 751 N N . ASP A 1 101 ? 1.498 -4.450 -7.810 1.00 92.19 101 ASP A N 1
ATOM 752 C CA . ASP A 1 101 ? 2.166 -5.748 -7.799 1.00 92.19 101 ASP A CA 1
ATOM 753 C C . ASP A 1 101 ? 3.547 -5.690 -8.479 1.00 92.19 101 ASP A C 1
ATOM 755 O O . ASP A 1 101 ? 3.999 -4.646 -8.954 1.00 92.19 101 ASP A O 1
ATOM 759 N N . ALA A 1 102 ? 4.234 -6.833 -8.534 1.00 87.81 102 ALA A N 1
ATOM 760 C CA . ALA A 1 102 ? 5.559 -6.952 -9.141 1.00 87.81 102 ALA A CA 1
ATOM 761 C C . ALA A 1 102 ? 5.595 -6.644 -10.652 1.00 87.81 102 ALA A C 1
ATOM 763 O O . ALA A 1 102 ? 6.674 -6.408 -11.191 1.00 87.81 102 ALA A O 1
ATOM 764 N N . THR A 1 103 ? 4.447 -6.664 -11.335 1.00 86.69 103 THR A N 1
ATOM 765 C CA . THR A 1 103 ? 4.318 -6.311 -12.758 1.00 86.69 103 THR A CA 1
ATOM 766 C C . THR A 1 103 ? 3.996 -4.829 -12.966 1.00 86.69 103 THR A C 1
ATOM 768 O O . THR A 1 103 ? 3.936 -4.367 -14.102 1.00 86.69 103 THR A O 1
ATOM 771 N N . GLY A 1 104 ? 3.804 -4.075 -11.877 1.00 82.50 104 GLY A N 1
ATOM 772 C CA . GLY A 1 104 ? 3.386 -2.676 -11.899 1.00 82.50 104 GLY A CA 1
ATOM 773 C C . GLY A 1 104 ? 1.870 -2.493 -11.983 1.00 82.50 104 GLY A C 1
ATOM 774 O O . GLY A 1 104 ? 1.393 -1.353 -11.973 1.00 82.50 104 GLY A O 1
ATOM 775 N N . TYR A 1 105 ? 1.090 -3.580 -12.022 1.00 87.25 105 TYR A N 1
ATOM 776 C CA . TYR A 1 105 ? -0.364 -3.490 -12.053 1.00 87.25 105 TYR A CA 1
ATOM 777 C C . TYR A 1 105 ? -0.886 -2.955 -10.722 1.00 87.25 105 TYR A C 1
ATOM 779 O O . TYR A 1 105 ? -0.483 -3.396 -9.645 1.00 87.25 105 TYR A O 1
ATOM 787 N N . ARG A 1 106 ? -1.794 -1.982 -10.798 1.00 90.81 106 ARG A N 1
ATOM 788 C CA . ARG A 1 106 ? -2.351 -1.312 -9.625 1.00 90.81 106 ARG A CA 1
ATOM 789 C C . ARG A 1 106 ? -3.380 -2.208 -8.942 1.00 90.81 106 ARG A C 1
ATOM 791 O O . ARG A 1 106 ? -4.461 -2.416 -9.485 1.00 90.81 106 ARG A O 1
ATOM 798 N N . THR A 1 107 ? -3.075 -2.672 -7.735 1.00 90.88 107 THR A N 1
ATOM 799 C CA . THR A 1 107 ? -3.974 -3.527 -6.944 1.00 90.88 107 THR A CA 1
ATOM 800 C C . THR A 1 107 ? -4.966 -2.719 -6.114 1.00 90.88 107 THR A C 1
ATOM 802 O O . THR A 1 107 ? -6.085 -3.171 -5.897 1.00 90.88 107 THR A O 1
ATOM 805 N N . ASN A 1 108 ? -4.583 -1.518 -5.665 1.00 94.25 108 ASN A N 1
ATOM 806 C CA . ASN A 1 108 ? -5.473 -0.602 -4.954 1.00 94.25 108 ASN A CA 1
ATOM 807 C C . ASN A 1 108 ? -5.036 0.863 -5.130 1.00 94.25 108 ASN A C 1
ATOM 809 O O . ASN A 1 108 ? -3.864 1.150 -5.385 1.00 94.25 108 ASN A O 1
ATOM 813 N N . SER A 1 109 ? -5.981 1.794 -5.006 1.00 94.38 109 SER A N 1
ATOM 814 C CA . SER A 1 109 ? -5.756 3.239 -5.069 1.00 94.38 109 SER A CA 1
ATOM 815 C C . SER A 1 109 ? -6.782 3.951 -4.205 1.00 94.38 109 SER A C 1
ATOM 817 O O . SER A 1 109 ? -7.976 3.727 -4.382 1.00 94.38 109 SER A O 1
ATOM 819 N N . VAL A 1 110 ? -6.325 4.836 -3.328 1.00 94.94 110 VAL A N 1
ATOM 820 C CA . VAL A 1 110 ? -7.193 5.639 -2.464 1.00 94.94 110 VAL A CA 1
ATOM 821 C C . VAL A 1 110 ? -6.740 7.091 -2.519 1.00 94.94 110 VAL A C 1
ATOM 823 O O . VAL A 1 110 ? -5.553 7.380 -2.339 1.00 94.94 110 VAL A O 1
ATOM 826 N N . ASP A 1 111 ? -7.696 7.976 -2.782 1.00 93.81 111 ASP A N 1
ATOM 827 C CA . ASP A 1 111 ? -7.520 9.421 -2.689 1.00 93.81 111 ASP A CA 1
ATOM 828 C C . ASP A 1 111 ? -7.873 9.856 -1.278 1.00 93.81 111 ASP A C 1
ATOM 830 O O . ASP A 1 111 ? -8.907 9.463 -0.746 1.00 93.81 111 ASP A O 1
ATOM 834 N N . LEU A 1 112 ? -6.977 10.625 -0.678 1.00 91.94 112 LEU A N 1
ATOM 835 C CA . LEU A 1 112 ? -7.043 11.042 0.709 1.00 91.94 112 LEU A CA 1
ATOM 836 C C . LEU A 1 112 ? -6.992 12.566 0.757 1.00 91.94 112 LEU A C 1
ATOM 838 O O . LEU A 1 112 ? -6.219 13.195 0.025 1.00 91.94 112 LEU A O 1
ATOM 842 N N . SER A 1 113 ? -7.748 13.160 1.674 1.00 89.06 113 SER A N 1
ATOM 843 C CA . SER A 1 113 ? -7.737 14.608 1.903 1.00 89.06 113 SER A CA 1
ATOM 844 C C . SER A 1 113 ? -6.418 15.098 2.511 1.00 89.06 113 SER A C 1
ATOM 846 O O . SER A 1 113 ? -6.193 16.295 2.649 1.00 89.06 113 SER A O 1
ATOM 848 N N . GLY A 1 114 ? -5.543 14.186 2.939 1.00 88.19 114 GLY A N 1
ATOM 849 C CA . GLY A 1 114 ? -4.223 14.526 3.450 1.00 88.19 114 GLY A CA 1
ATOM 850 C C . GLY A 1 114 ? -3.528 13.370 4.160 1.00 88.19 114 GLY A C 1
ATOM 851 O O . GLY A 1 114 ? -4.034 12.251 4.254 1.00 88.19 114 GLY A O 1
ATOM 852 N N . LEU A 1 115 ? -2.338 13.653 4.694 1.00 87.06 115 LEU A N 1
ATOM 853 C CA . LEU A 1 115 ? -1.526 12.655 5.396 1.00 87.06 115 LEU A CA 1
ATOM 854 C C . LEU A 1 115 ? -2.169 12.156 6.697 1.00 87.06 115 LEU A C 1
ATOM 856 O O . LEU A 1 115 ? -1.952 11.003 7.060 1.00 87.06 115 LEU A O 1
ATOM 860 N N . GLU A 1 116 ? -2.956 12.987 7.386 1.00 87.06 116 GLU A N 1
ATOM 861 C CA . GLU A 1 116 ? -3.625 12.594 8.636 1.00 87.06 116 GLU A CA 1
ATOM 862 C C . GLU A 1 116 ? -4.701 11.527 8.431 1.00 87.06 116 GLU A C 1
ATOM 864 O O . GLU A 1 116 ? -4.874 10.644 9.276 1.00 87.06 116 GLU A O 1
ATOM 869 N N . GLU A 1 117 ? -5.361 11.529 7.275 1.00 90.19 117 GLU A N 1
ATOM 870 C CA . GLU A 1 117 ? -6.296 10.465 6.930 1.00 90.19 117 GLU A CA 1
ATOM 871 C C . GLU A 1 117 ? -5.563 9.122 6.825 1.00 90.19 117 GLU A C 1
ATOM 873 O O . GLU A 1 117 ? -6.007 8.137 7.402 1.00 90.19 117 GLU A O 1
ATOM 878 N N . LEU A 1 118 ? -4.368 9.087 6.223 1.00 91.25 118 LEU A N 1
ATOM 879 C CA . LEU A 1 118 ? -3.552 7.867 6.157 1.00 91.25 118 LEU A CA 1
ATOM 880 C C . LEU A 1 118 ? -3.038 7.398 7.529 1.00 91.25 118 LEU A C 1
ATOM 882 O O . LEU A 1 118 ? -2.654 6.236 7.687 1.00 91.25 118 LEU A O 1
ATOM 886 N N . ARG A 1 119 ? -2.963 8.285 8.529 1.00 87.81 119 ARG A N 1
ATOM 887 C CA . ARG A 1 119 ? -2.557 7.894 9.891 1.00 87.81 119 ARG A CA 1
ATOM 888 C C . ARG A 1 119 ? -3.654 7.149 10.622 1.00 87.81 119 ARG A C 1
ATOM 890 O O . ARG A 1 119 ? -3.354 6.233 11.382 1.00 87.81 119 ARG A O 1
ATOM 897 N N . THR A 1 120 ? -4.892 7.578 10.417 1.00 88.31 120 THR A N 1
ATOM 898 C CA . THR A 1 120 ? -6.067 7.052 11.118 1.00 88.31 120 THR A CA 1
ATOM 899 C C . THR A 1 120 ? -6.743 5.927 10.343 1.00 88.31 120 THR A C 1
ATOM 901 O O . THR A 1 120 ? -7.271 5.006 10.960 1.00 88.31 120 THR A O 1
ATOM 904 N N . ASN A 1 121 ? -6.637 5.944 9.013 1.00 89.94 121 ASN A N 1
ATOM 905 C CA . ASN A 1 121 ? -7.222 4.971 8.100 1.00 89.94 121 ASN A CA 1
ATOM 906 C C . ASN A 1 121 ? -6.113 4.276 7.287 1.00 89.94 121 ASN A C 1
ATOM 908 O O . ASN A 1 121 ? -5.712 4.761 6.225 1.00 89.94 121 ASN A O 1
ATOM 912 N N . PRO A 1 122 ? -5.589 3.135 7.774 1.00 93.19 122 PRO A N 1
ATOM 913 C CA . PRO A 1 122 ? -4.619 2.333 7.041 1.00 93.19 122 PRO A CA 1
ATOM 914 C C . PRO A 1 122 ? -5.153 1.925 5.665 1.00 93.19 122 PRO A C 1
ATOM 916 O O . PRO A 1 122 ? -6.261 1.402 5.561 1.00 93.19 122 PRO A O 1
ATOM 919 N N . VAL A 1 123 ? -4.349 2.091 4.614 1.00 96.06 123 VAL A N 1
ATOM 920 C CA . VAL A 1 123 ? -4.743 1.722 3.245 1.00 96.06 123 VAL A CA 1
ATOM 921 C C . VAL A 1 123 ? -4.271 0.298 2.937 1.00 96.06 123 VAL A C 1
ATOM 923 O O . VAL A 1 123 ? -3.059 0.084 2.780 1.00 96.06 123 VAL A O 1
ATOM 926 N N . PRO A 1 124 ? -5.179 -0.691 2.836 1.00 96.06 124 PRO A N 1
ATOM 927 C CA . PRO A 1 124 ? -4.810 -2.072 2.562 1.00 96.06 124 PRO A CA 1
ATOM 928 C C . PRO A 1 124 ? -4.357 -2.263 1.114 1.00 96.06 124 PRO A C 1
ATOM 930 O O . PRO A 1 124 ? -4.814 -1.574 0.202 1.00 96.06 124 PRO A O 1
ATOM 933 N N . LEU A 1 125 ? -3.484 -3.244 0.896 1.00 94.38 125 LEU A N 1
ATOM 934 C CA . LEU A 1 125 ? -3.043 -3.672 -0.432 1.00 94.38 125 LEU A CA 1
ATOM 935 C C . LEU A 1 125 ? -4.210 -4.146 -1.306 1.00 94.38 125 LEU A C 1
ATOM 937 O O . LEU A 1 125 ? -4.219 -3.884 -2.509 1.00 94.38 125 LEU A O 1
ATOM 941 N N . SER A 1 126 ? -5.191 -4.805 -0.688 1.00 90.69 126 SER A N 1
ATOM 942 C CA . SER A 1 126 ? -6.485 -5.172 -1.266 1.00 90.69 126 SER A CA 1
ATOM 943 C C . SER A 1 126 ? -7.550 -5.076 -0.177 1.00 90.69 126 SER A C 1
ATOM 945 O O . SER A 1 126 ? -7.326 -5.532 0.943 1.00 90.69 126 SER A O 1
ATOM 947 N N . ALA A 1 127 ? -8.699 -4.479 -0.494 1.00 83.56 127 ALA A N 1
ATOM 948 C CA . ALA A 1 127 ? -9.815 -4.346 0.445 1.00 83.56 127 ALA A CA 1
ATOM 949 C C . ALA A 1 127 ? -10.719 -5.590 0.488 1.00 83.56 127 ALA A C 1
ATOM 951 O O . ALA A 1 127 ? -11.468 -5.773 1.438 1.00 83.56 127 ALA A O 1
ATOM 952 N N . THR A 1 128 ? -10.683 -6.437 -0.543 1.00 83.00 128 THR A N 1
ATOM 953 C CA . THR A 1 128 ? -11.698 -7.487 -0.745 1.00 83.00 128 THR A CA 1
ATOM 954 C C . THR A 1 128 ? -11.124 -8.890 -0.831 1.00 83.00 128 THR A C 1
ATOM 956 O O . THR A 1 128 ? -11.874 -9.863 -0.791 1.00 83.00 128 THR A O 1
ATOM 959 N N . SER A 1 129 ? -9.806 -9.028 -0.959 1.00 85.38 129 SER A N 1
ATOM 960 C CA . SER A 1 129 ? -9.178 -10.324 -1.177 1.00 85.38 129 SER A CA 1
ATOM 961 C C . SER A 1 129 ? -7.869 -10.456 -0.420 1.00 85.38 129 SER A C 1
ATOM 963 O O . SER A 1 129 ? -7.133 -9.487 -0.224 1.00 85.38 129 SER A O 1
ATOM 965 N N . ALA A 1 130 ? -7.530 -11.697 -0.075 1.00 86.38 130 ALA A N 1
ATOM 966 C CA . ALA A 1 130 ? -6.157 -12.024 0.262 1.00 86.38 130 ALA A CA 1
ATOM 967 C C . ALA A 1 130 ? -5.240 -11.712 -0.933 1.00 86.38 130 ALA A C 1
ATOM 969 O O . ALA A 1 130 ? -5.646 -11.786 -2.098 1.00 86.38 130 ALA A O 1
ATOM 970 N N . ALA A 1 131 ? -3.994 -11.365 -0.630 1.00 86.44 131 ALA A N 1
ATOM 971 C CA . ALA A 1 131 ? -2.964 -11.119 -1.622 1.00 86.44 131 ALA A CA 1
ATOM 972 C C . ALA A 1 131 ? -2.096 -12.378 -1.770 1.00 86.44 131 ALA A C 1
ATOM 974 O O . ALA A 1 131 ? -1.675 -12.946 -0.753 1.00 86.44 131 ALA A O 1
ATOM 975 N N . PRO A 1 132 ? -1.825 -12.841 -3.002 1.00 90.31 132 PRO A N 1
ATOM 976 C CA . PRO A 1 132 ? -0.929 -13.968 -3.209 1.00 90.31 132 PRO A CA 1
ATOM 977 C C . PRO A 1 132 ? 0.505 -13.631 -2.756 1.00 90.31 132 PRO A C 1
ATOM 979 O O . PRO A 1 132 ? 0.888 -12.455 -2.743 1.00 90.31 132 PRO A O 1
ATOM 982 N N . PRO A 1 133 ? 1.327 -14.643 -2.418 1.00 92.56 133 PRO A N 1
ATOM 983 C CA . PRO A 1 133 ? 2.751 -14.445 -2.171 1.00 92.56 133 PRO A CA 1
ATOM 984 C C . PRO A 1 133 ? 3.423 -13.724 -3.342 1.00 92.56 133 PRO A C 1
ATOM 986 O O . PRO A 1 133 ? 3.212 -14.078 -4.503 1.00 92.56 133 PRO A O 1
ATOM 989 N N . GLY A 1 134 ? 4.251 -12.726 -3.049 1.00 92.81 134 GLY A N 1
ATOM 990 C CA . GLY A 1 134 ? 4.835 -11.876 -4.080 1.00 92.81 134 GLY A CA 1
ATOM 991 C C . GLY A 1 134 ? 5.479 -10.610 -3.537 1.00 92.81 134 GLY A C 1
ATOM 992 O O . GLY A 1 134 ? 5.473 -10.347 -2.334 1.00 92.81 134 GLY A O 1
ATOM 993 N N . ASN A 1 135 ? 6.054 -9.828 -4.447 1.00 93.44 135 ASN A N 1
ATOM 994 C CA . ASN A 1 135 ? 6.551 -8.493 -4.143 1.00 93.44 135 ASN A CA 1
ATOM 995 C C . ASN A 1 135 ? 5.490 -7.474 -4.540 1.00 93.44 135 ASN A C 1
ATOM 997 O O . ASN A 1 135 ? 4.918 -7.564 -5.625 1.00 93.44 135 ASN A O 1
ATOM 1001 N N . TYR A 1 136 ? 5.275 -6.504 -3.667 1.00 93.88 136 TYR A N 1
ATOM 1002 C CA . TYR A 1 136 ? 4.348 -5.412 -3.883 1.00 93.88 136 TYR A CA 1
ATOM 1003 C C . TYR A 1 136 ? 5.007 -4.100 -3.516 1.00 93.88 136 TYR A C 1
ATOM 1005 O O . TYR A 1 136 ? 6.017 -4.040 -2.807 1.00 93.88 136 TYR A O 1
ATOM 1013 N N . GLN A 1 137 ? 4.402 -3.039 -4.005 1.00 94.31 137 GLN A N 1
ATOM 1014 C CA . GLN A 1 137 ? 4.913 -1.701 -3.894 1.00 94.31 137 GLN A CA 1
ATOM 1015 C C . GLN A 1 137 ? 3.811 -0.783 -3.393 1.00 94.31 137 GLN A C 1
ATOM 1017 O O . GLN A 1 137 ? 2.726 -0.743 -3.966 1.00 94.31 137 GLN A O 1
ATOM 1022 N N . PHE A 1 138 ? 4.107 -0.039 -2.336 1.00 94.75 138 PHE A N 1
ATOM 1023 C CA . PHE A 1 138 ? 3.273 1.048 -1.855 1.00 94.75 138 PHE A CA 1
ATOM 1024 C C . PHE A 1 138 ? 3.877 2.380 -2.288 1.00 94.75 138 PHE A C 1
ATOM 1026 O O . PHE A 1 138 ? 5.062 2.623 -2.047 1.00 94.75 138 PHE A O 1
ATOM 1033 N N . VAL A 1 139 ? 3.062 3.241 -2.888 1.00 92.81 139 VAL A N 1
ATOM 1034 C CA . VAL A 1 139 ? 3.436 4.592 -3.312 1.00 92.81 139 VAL A CA 1
ATOM 1035 C C . VAL A 1 139 ? 2.468 5.583 -2.686 1.00 92.81 139 VAL A C 1
ATOM 1037 O O . VAL A 1 139 ? 1.253 5.438 -2.800 1.00 92.81 139 VAL A O 1
ATOM 1040 N N . LEU A 1 140 ? 3.012 6.613 -2.050 1.00 91.69 140 LEU A N 1
ATOM 1041 C CA . LEU A 1 140 ? 2.263 7.744 -1.527 1.00 91.69 140 LEU A CA 1
ATOM 1042 C C . LEU A 1 140 ? 2.717 8.999 -2.257 1.00 91.69 140 LEU A C 1
ATOM 1044 O O . LEU A 1 140 ? 3.904 9.328 -2.243 1.00 91.69 140 LEU A O 1
ATOM 1048 N N . ALA A 1 141 ? 1.778 9.696 -2.878 1.00 90.69 141 ALA A N 1
ATOM 1049 C CA . ALA A 1 141 ? 2.058 10.860 -3.700 1.00 90.69 141 ALA A CA 1
ATOM 1050 C C . ALA A 1 141 ? 1.185 12.051 -3.307 1.00 90.69 141 ALA A C 1
ATOM 1052 O O . ALA A 1 141 ? 0.028 11.872 -2.944 1.00 90.69 141 ALA A O 1
ATOM 1053 N N . ALA A 1 142 ? 1.725 13.260 -3.416 1.00 87.62 142 ALA A N 1
ATOM 1054 C CA . ALA A 1 142 ? 0.932 14.478 -3.426 1.00 87.62 142 ALA A CA 1
ATOM 1055 C C . ALA A 1 142 ? 0.285 14.64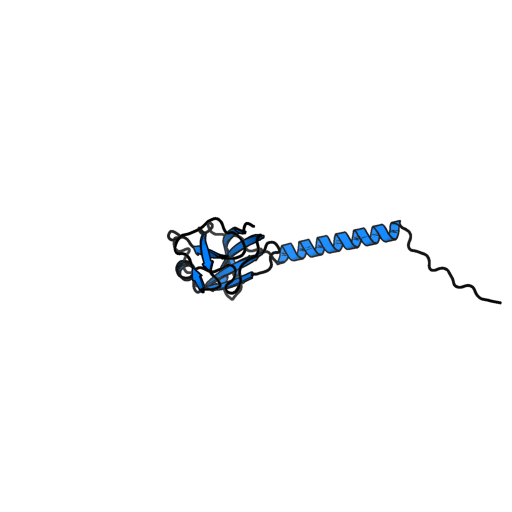5 -4.801 1.00 87.62 142 ALA A C 1
ATOM 1057 O O . ALA A 1 142 ? 0.928 14.400 -5.832 1.00 87.62 142 ALA A O 1
ATOM 1058 N N . VAL A 1 143 ? -0.977 15.059 -4.802 1.00 87.38 143 VAL A N 1
ATOM 1059 C CA . VAL A 1 143 ? -1.762 15.239 -6.021 1.00 87.38 143 VAL A CA 1
ATOM 1060 C C . VAL A 1 143 ? -2.287 16.667 -6.085 1.00 87.38 143 VAL A C 1
ATOM 1062 O O . VAL A 1 143 ? -2.683 17.246 -5.076 1.00 87.38 143 VAL A O 1
ATOM 1065 N N . GLU A 1 144 ? -2.273 17.235 -7.283 1.00 86.12 144 GLU A N 1
ATOM 1066 C CA . GLU A 1 144 ? -2.857 18.535 -7.591 1.00 86.12 144 GLU A CA 1
ATOM 1067 C C . GLU A 1 144 ? -3.556 18.420 -8.945 1.00 86.12 144 GLU A C 1
ATOM 1069 O O . GLU A 1 144 ? -2.961 17.930 -9.905 1.00 86.12 144 GLU A O 1
ATOM 1074 N N . ASN A 1 145 ? -4.831 18.816 -9.028 1.00 87.00 145 ASN A N 1
ATOM 1075 C CA . ASN A 1 145 ? -5.639 18.685 -10.249 1.00 87.00 145 ASN A CA 1
ATOM 1076 C C . ASN A 1 145 ? -5.589 17.267 -10.861 1.00 87.00 145 ASN A C 1
ATOM 1078 O O . ASN A 1 145 ? -5.390 17.103 -12.062 1.00 87.00 145 ASN A O 1
ATOM 1082 N N . ASP A 1 146 ? -5.715 16.240 -10.011 1.00 84.75 146 ASP A N 1
ATOM 1083 C CA . ASP A 1 146 ? -5.613 14.809 -10.357 1.00 84.75 146 ASP A CA 1
ATOM 1084 C C . ASP A 1 146 ? -4.229 14.341 -10.874 1.00 84.75 146 ASP A C 1
ATOM 1086 O O . ASP A 1 146 ? -4.006 13.154 -11.137 1.00 84.75 146 ASP A O 1
ATOM 1090 N N . GLN A 1 147 ? -3.240 15.234 -10.938 1.00 84.94 147 GLN A N 1
ATOM 1091 C CA . GLN A 1 147 ? -1.879 14.913 -11.355 1.00 84.94 147 GLN A CA 1
ATOM 1092 C C . GLN A 1 147 ? -0.950 14.695 -10.164 1.00 84.94 147 GLN A C 1
ATOM 1094 O O . GLN A 1 147 ? -0.969 15.430 -9.181 1.00 84.94 147 GLN A O 1
ATOM 1099 N N . VAL A 1 148 ? -0.098 13.671 -10.262 1.00 85.50 148 VAL A N 1
ATOM 1100 C CA . VAL A 1 148 ? 0.945 13.411 -9.264 1.00 85.50 148 VAL A CA 1
ATOM 1101 C C . VAL A 1 148 ? 2.046 14.455 -9.416 1.00 85.50 148 VAL A C 1
ATOM 1103 O O . VAL A 1 148 ? 2.853 14.386 -10.344 1.00 85.50 148 VAL A O 1
ATOM 1106 N N . VAL A 1 149 ? 2.087 15.402 -8.482 1.00 85.75 149 VAL A N 1
ATOM 1107 C CA . VAL A 1 149 ? 3.082 16.484 -8.462 1.00 85.75 149 VAL A CA 1
ATOM 1108 C C . VAL A 1 149 ? 4.338 16.105 -7.688 1.00 85.75 149 VAL A C 1
ATOM 1110 O O . VAL A 1 149 ? 5.420 16.619 -7.971 1.00 85.75 149 VAL A O 1
ATOM 1113 N N . GLU A 1 150 ? 4.223 15.174 -6.737 1.00 83.88 150 GLU A N 1
ATOM 1114 C CA . GLU A 1 150 ? 5.359 14.692 -5.957 1.00 83.88 150 GLU A CA 1
ATOM 1115 C C . GLU A 1 150 ? 5.139 13.287 -5.387 1.00 83.88 150 GLU A C 1
ATOM 1117 O O . GLU A 1 150 ? 4.053 12.967 -4.911 1.00 83.88 150 GLU A O 1
ATOM 1122 N N . VAL A 1 151 ? 6.195 12.469 -5.348 1.00 87.62 151 VAL A N 1
ATOM 1123 C CA . VAL A 1 151 ? 6.223 11.218 -4.575 1.00 87.62 151 VAL A CA 1
ATOM 1124 C C . VAL A 1 151 ? 6.760 11.493 -3.169 1.00 87.62 151 VAL A C 1
ATOM 1126 O O . VAL A 1 151 ? 7.889 11.950 -3.009 1.00 87.62 151 VAL A O 1
ATOM 1129 N N . LEU A 1 152 ? 5.952 11.200 -2.149 1.00 86.81 152 LEU A N 1
ATOM 1130 C CA . LEU A 1 152 ? 6.247 11.450 -0.732 1.00 86.81 152 LEU A CA 1
ATOM 1131 C C . LEU A 1 152 ? 6.886 10.237 -0.050 1.00 86.81 152 LEU A C 1
ATOM 1133 O O . LEU A 1 152 ? 7.764 10.371 0.803 1.00 86.81 152 LEU A O 1
ATOM 1137 N N . ALA A 1 153 ? 6.441 9.039 -0.414 1.00 88.25 153 ALA A N 1
ATOM 1138 C CA . ALA A 1 153 ? 7.045 7.797 0.034 1.00 88.25 153 ALA A CA 1
ATOM 1139 C C . ALA A 1 153 ? 6.845 6.698 -0.994 1.00 88.25 153 ALA A C 1
ATOM 1141 O O . ALA A 1 153 ? 5.852 6.657 -1.721 1.00 88.25 153 ALA A O 1
ATOM 1142 N N . TRP A 1 154 ? 7.793 5.774 -0.996 1.00 89.81 154 TRP A N 1
ATOM 1143 C CA . TRP A 1 154 ? 7.739 4.585 -1.811 1.00 89.81 154 TRP A CA 1
ATOM 1144 C C . TRP A 1 154 ? 8.449 3.452 -1.069 1.00 89.81 154 TRP A C 1
ATOM 1146 O O . TRP A 1 154 ? 9.612 3.578 -0.685 1.00 89.81 154 TRP A O 1
ATOM 1156 N N . VAL A 1 155 ? 7.720 2.366 -0.803 1.00 91.19 155 VAL A N 1
ATOM 1157 C CA . VAL A 1 155 ? 8.212 1.230 -0.017 1.00 91.19 155 VAL A CA 1
ATOM 1158 C C . VAL A 1 155 ? 7.805 -0.087 -0.667 1.00 91.19 155 VAL A C 1
ATOM 1160 O O . VAL A 1 155 ? 6.670 -0.252 -1.110 1.00 91.19 155 VAL A O 1
ATOM 1163 N N . HIS A 1 156 ? 8.732 -1.043 -0.700 1.00 92.31 156 HIS A N 1
ATOM 1164 C CA . HIS A 1 156 ? 8.455 -2.412 -1.125 1.00 92.31 156 HIS A CA 1
ATOM 1165 C C . HIS A 1 156 ? 8.053 -3.274 0.066 1.00 92.31 156 HIS A C 1
ATOM 1167 O O . HIS A 1 156 ? 8.644 -3.178 1.143 1.00 92.31 156 HIS A O 1
ATOM 1173 N N . VAL A 1 157 ? 7.087 -4.159 -0.148 1.00 92.88 157 VAL A N 1
ATOM 1174 C CA . VAL A 1 157 ? 6.692 -5.169 0.829 1.00 92.88 157 VAL A CA 1
ATOM 1175 C C . VAL A 1 157 ? 6.671 -6.534 0.152 1.00 92.88 157 VAL A C 1
ATOM 1177 O O . VAL A 1 157 ? 6.245 -6.675 -0.995 1.00 92.88 157 VAL A O 1
ATOM 1180 N N . LYS A 1 158 ? 7.158 -7.548 0.862 1.00 93.62 158 LYS A N 1
ATOM 1181 C CA . LYS A 1 158 ? 7.157 -8.931 0.394 1.00 93.62 158 LYS A CA 1
ATOM 1182 C C . LYS A 1 158 ? 6.137 -9.727 1.194 1.00 93.62 158 LYS A C 1
ATOM 1184 O O . LYS A 1 158 ? 6.159 -9.696 2.423 1.00 93.62 158 LYS A O 1
ATOM 1189 N N . ILE A 1 159 ? 5.279 -10.447 0.483 1.00 93.56 159 ILE A N 1
ATOM 1190 C CA . ILE A 1 159 ? 4.392 -11.461 1.044 1.00 93.56 159 ILE A CA 1
ATOM 1191 C C . ILE A 1 159 ? 5.047 -12.819 0.803 1.00 93.56 159 ILE A C 1
ATOM 1193 O O . ILE A 1 159 ? 5.311 -13.210 -0.336 1.00 93.56 159 ILE A O 1
ATOM 1197 N N . GLU A 1 160 ? 5.374 -13.497 1.893 1.00 92.31 160 GLU A N 1
ATOM 1198 C CA . GLU A 1 160 ? 6.003 -14.811 1.924 1.00 92.31 160 GLU A CA 1
ATOM 1199 C C . GLU A 1 160 ? 4.993 -15.911 1.572 1.00 92.31 160 GLU A C 1
ATOM 1201 O O . GLU A 1 160 ? 3.781 -15.691 1.584 1.00 92.31 160 GLU A O 1
ATOM 1206 N N . ARG A 1 161 ? 5.514 -17.081 1.198 1.00 87.00 161 ARG A N 1
ATOM 1207 C CA . ARG A 1 161 ? 4.697 -18.269 0.935 1.00 87.00 161 ARG A CA 1
ATOM 1208 C C . ARG A 1 161 ? 4.229 -18.916 2.226 1.00 87.00 161 ARG A C 1
ATOM 1210 O O . ARG A 1 161 ? 4.981 -18.817 3.219 1.00 87.00 161 ARG A O 1
#

Secondary structure (DSSP, 8-state):
-PPPPP---PPPHHHHHHHHHHHHHHHHHHHHHHHHHSS------SPPP-EEEEEEETTTTEEEEEE-S-EETTT-EEEEEE-TT----TT---EEEEEEETT--EEEEEEESSHHHHHHS-EES-SSSPPPSEEEEEEEEEEETTEEEEEEEEEEEEEE-